Protein AF-A0AAE7C011-F1 (afdb_monomer_lite)
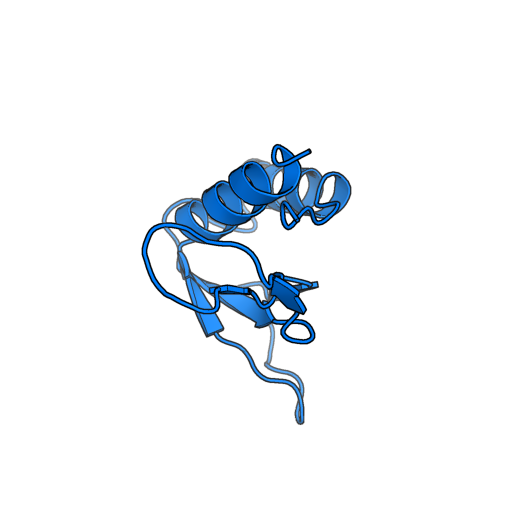
Foldseek 3Di:
DQQADACPPVLVVLVVCCVVVQDPQQDKWKFFWADWDWDPDDDPDDTDIDTQTDDIDGPPDDDDPPTDIDIDRSPRNSVVNVVRNPGD

Structure (mmCIF, N/CA/C/O backbone):
data_AF-A0AAE7C011-F1
#
_entry.id   AF-A0AAE7C011-F1
#
loop_
_atom_site.group_PDB
_atom_site.id
_atom_site.type_symbol
_atom_site.label_atom_id
_atom_site.label_alt_id
_atom_site.label_comp_id
_atom_site.label_asym_id
_atom_site.label_entity_id
_atom_site.label_seq_id
_atom_site.pdbx_PDB_ins_code
_atom_site.Cartn_x
_atom_site.Cartn_y
_atom_site.Cartn_z
_atom_site.occupancy
_atom_site.B_iso_or_equiv
_atom_site.auth_seq_id
_atom_site.auth_comp_id
_atom_site.auth_asym_id
_atom_site.auth_atom_id
_atom_site.pdbx_PDB_model_num
ATOM 1 N N . MET A 1 1 ? 8.069 4.718 -23.292 1.00 50.19 1 MET A N 1
ATOM 2 C CA . MET A 1 1 ? 7.492 3.561 -22.587 1.00 50.19 1 MET A CA 1
ATOM 3 C C . MET A 1 1 ? 6.815 4.102 -21.351 1.00 50.19 1 MET A C 1
ATOM 5 O O . MET A 1 1 ? 7.490 4.635 -20.481 1.00 50.19 1 MET A O 1
ATOM 9 N N . LYS A 1 2 ? 5.489 4.078 -21.343 1.00 53.88 2 LYS A N 1
ATOM 10 C CA . LYS A 1 2 ? 4.697 4.418 -20.171 1.00 53.88 2 LYS A CA 1
ATOM 11 C C . LYS A 1 2 ? 4.720 3.203 -19.239 1.00 53.88 2 LYS A C 1
ATOM 13 O O . LYS A 1 2 ? 4.535 2.083 -19.707 1.00 53.88 2 LYS A O 1
ATOM 18 N N . LEU A 1 3 ? 5.081 3.402 -17.974 1.00 59.25 3 LEU A N 1
ATOM 19 C CA . LEU A 1 3 ? 5.072 2.333 -16.975 1.00 59.25 3 LEU A CA 1
ATOM 20 C C . LEU A 1 3 ? 3.636 2.147 -16.504 1.00 59.25 3 LEU A C 1
ATOM 22 O O . LEU A 1 3 ? 3.119 2.997 -15.789 1.00 59.25 3 LEU A O 1
ATOM 26 N N . SER A 1 4 ? 3.024 1.053 -16.941 1.00 65.12 4 SER A N 1
ATOM 27 C CA . SER A 1 4 ? 1.749 0.563 -16.430 1.00 65.12 4 SER A CA 1
ATOM 28 C C . SER A 1 4 ? 2.001 -0.630 -15.518 1.00 65.12 4 SER A C 1
ATOM 30 O O . SER A 1 4 ? 2.883 -1.455 -15.799 1.00 65.12 4 SER A O 1
ATOM 32 N N . TYR A 1 5 ? 1.227 -0.730 -14.448 1.00 77.88 5 TYR A N 1
ATOM 33 C CA . TYR A 1 5 ? 1.103 -1.946 -13.657 1.00 77.88 5 TYR A CA 1
ATOM 34 C C . TYR A 1 5 ? -0.382 -2.165 -13.395 1.00 77.88 5 TYR A C 1
ATOM 36 O O . TYR A 1 5 ? -1.098 -1.203 -13.120 1.00 77.88 5 TYR A O 1
ATOM 44 N N . ASP A 1 6 ? -0.828 -3.408 -13.545 1.00 86.94 6 ASP A N 1
ATOM 45 C CA . ASP A 1 6 ? -2.219 -3.774 -13.319 1.00 86.94 6 ASP A CA 1
ATOM 46 C C . ASP A 1 6 ? -2.466 -3.841 -11.812 1.00 86.94 6 ASP A C 1
ATOM 48 O O . ASP A 1 6 ? -2.005 -4.756 -11.132 1.00 86.94 6 ASP A O 1
ATOM 52 N N . TYR A 1 7 ? -3.123 -2.806 -11.299 1.00 93.12 7 TYR A N 1
ATOM 53 C CA . TYR A 1 7 ? -3.474 -2.669 -9.892 1.00 93.12 7 TYR A CA 1
ATOM 54 C C . TYR A 1 7 ? -4.973 -2.860 -9.652 1.00 93.12 7 TYR A C 1
ATOM 56 O O . TYR A 1 7 ? -5.443 -2.518 -8.570 1.00 93.12 7 TYR A O 1
ATOM 64 N N . GLU A 1 8 ? -5.757 -3.335 -10.628 1.00 93.25 8 GLU A N 1
ATOM 65 C CA . GLU A 1 8 ? -7.220 -3.372 -10.492 1.00 93.25 8 GLU A CA 1
ATOM 66 C C . GLU A 1 8 ? -7.672 -4.140 -9.243 1.00 93.25 8 GLU A C 1
ATOM 68 O O . GLU A 1 8 ? -8.493 -3.630 -8.473 1.00 93.25 8 GLU A O 1
ATOM 73 N N . ASP A 1 9 ? -7.088 -5.316 -9.006 1.00 93.62 9 ASP A N 1
ATOM 74 C CA . ASP A 1 9 ? -7.407 -6.140 -7.841 1.00 93.62 9 ASP A CA 1
ATOM 75 C C . ASP A 1 9 ? -6.918 -5.499 -6.534 1.00 93.62 9 ASP A C 1
ATOM 77 O O . ASP A 1 9 ? -7.727 -5.303 -5.629 1.00 93.62 9 ASP A O 1
ATOM 81 N N . MET A 1 10 ? -5.658 -5.053 -6.458 1.00 95.50 10 MET A N 1
ATOM 82 C CA . MET A 1 10 ? -5.107 -4.424 -5.244 1.00 95.50 10 MET A CA 1
ATOM 83 C C . MET A 1 10 ? -5.810 -3.110 -4.869 1.00 95.50 10 MET A C 1
ATOM 85 O O . MET A 1 10 ? -5.993 -2.803 -3.694 1.00 95.50 10 MET A O 1
ATOM 89 N N . ILE A 1 11 ? -6.236 -2.314 -5.857 1.00 96.88 11 ILE A N 1
ATOM 90 C CA . ILE A 1 11 ? -7.036 -1.105 -5.616 1.00 96.88 11 ILE A CA 1
ATOM 91 C C . ILE A 1 11 ? -8.394 -1.480 -5.026 1.00 96.88 11 ILE A C 1
ATOM 93 O O . ILE A 1 11 ? -8.891 -0.773 -4.147 1.00 96.88 11 ILE A O 1
ATOM 97 N N . ARG A 1 12 ? -9.021 -2.546 -5.536 1.00 96.88 12 ARG A N 1
ATOM 98 C CA . ARG A 1 12 ? -10.312 -3.020 -5.031 1.00 96.88 12 ARG A CA 1
ATOM 99 C C . ARG A 1 12 ? -10.178 -3.542 -3.603 1.00 96.88 12 ARG A C 1
ATOM 101 O O . ARG A 1 12 ? -11.019 -3.194 -2.783 1.00 96.88 12 ARG A O 1
ATOM 108 N N . GLU A 1 13 ? -9.144 -4.327 -3.325 1.00 96.56 13 GLU A N 1
ATOM 109 C CA . GLU A 1 13 ? -8.849 -4.878 -1.998 1.00 96.56 13 GLU A CA 1
ATOM 110 C C . GLU A 1 13 ? -8.609 -3.761 -0.981 1.00 96.56 13 GLU A C 1
ATOM 112 O O . GLU A 1 13 ? -9.372 -3.647 -0.028 1.00 96.56 13 GLU A O 1
ATOM 117 N N . LEU A 1 14 ? -7.685 -2.833 -1.256 1.00 96.56 14 LEU A N 1
ATOM 118 C CA . LEU A 1 14 ? -7.390 -1.743 -0.323 1.00 96.56 14 LEU A CA 1
ATOM 119 C C . LEU A 1 14 ? -8.614 -0.854 -0.053 1.00 96.56 14 LEU A C 1
ATOM 121 O O . LEU A 1 14 ? -8.808 -0.380 1.063 1.00 96.56 14 LEU A O 1
ATOM 125 N N . LYS A 1 15 ? -9.464 -0.615 -1.061 1.00 97.50 15 LYS A N 1
ATOM 126 C CA . LYS A 1 15 ? -10.724 0.122 -0.864 1.00 97.50 15 LYS A CA 1
ATOM 127 C C . LYS A 1 15 ? -11.711 -0.647 0.011 1.00 97.50 15 LYS A C 1
ATOM 129 O O . LYS A 1 15 ? -12.344 -0.020 0.854 1.00 97.50 15 LYS A O 1
ATOM 134 N N . ALA A 1 16 ? -11.836 -1.959 -0.184 1.00 97.81 16 ALA A N 1
ATOM 135 C CA . ALA A 1 16 ? -12.688 -2.798 0.651 1.00 97.81 16 ALA A CA 1
ATOM 136 C C . ALA A 1 16 ? -12.196 -2.802 2.106 1.00 97.81 16 ALA A C 1
ATOM 138 O O . ALA A 1 16 ? -12.994 -2.559 3.004 1.00 97.81 16 ALA A O 1
ATOM 139 N N . ASP A 1 17 ? -10.889 -2.938 2.334 1.00 96.56 17 ASP A N 1
ATOM 140 C CA . ASP A 1 17 ? -10.295 -2.912 3.678 1.00 96.56 17 ASP A CA 1
ATOM 141 C C . ASP A 1 17 ? -10.562 -1.585 4.410 1.00 96.56 17 ASP A C 1
ATOM 143 O O . ASP A 1 17 ? -10.831 -1.569 5.614 1.00 96.56 17 ASP A O 1
ATOM 147 N N . ILE A 1 18 ? -10.537 -0.462 3.680 1.00 96.56 18 ILE A N 1
ATOM 148 C CA . ILE A 1 18 ? -10.897 0.858 4.218 1.00 96.56 18 ILE A CA 1
ATOM 149 C C . ILE A 1 18 ? -12.393 0.931 4.548 1.00 96.56 18 ILE A C 1
ATOM 151 O O . ILE A 1 18 ? -12.771 1.437 5.605 1.00 96.56 18 ILE A O 1
ATOM 155 N N . GLU A 1 19 ? -13.260 0.447 3.656 1.00 97.38 19 GLU A N 1
ATOM 156 C CA . GLU A 1 19 ? -14.713 0.449 3.871 1.00 97.38 19 GLU A CA 1
ATOM 157 C C . GLU A 1 19 ? -15.134 -0.452 5.042 1.00 97.38 19 GLU A C 1
ATOM 159 O O . GLU A 1 19 ? -16.055 -0.108 5.786 1.00 97.38 19 GLU A O 1
ATOM 164 N N . GLU A 1 20 ? -14.440 -1.573 5.239 1.00 96.44 20 GLU A N 1
ATOM 165 C CA . GLU A 1 20 ? -14.652 -2.506 6.348 1.00 96.44 20 GLU A CA 1
ATOM 166 C C . GLU A 1 20 ? -14.035 -2.017 7.672 1.00 96.44 20 GLU A C 1
ATOM 168 O O . GLU A 1 20 ? -14.332 -2.569 8.734 1.00 96.44 20 GLU A O 1
ATOM 173 N N . GLY A 1 21 ? -13.229 -0.949 7.636 1.00 94.81 21 GLY A N 1
ATOM 174 C CA . GLY A 1 21 ? -12.574 -0.368 8.808 1.00 94.81 21 GLY A CA 1
ATOM 175 C C . GLY A 1 21 ? -11.384 -1.180 9.321 1.00 94.81 21 GLY A C 1
ATOM 176 O O . GLY A 1 21 ? -11.001 -1.023 10.479 1.00 94.81 21 GLY A O 1
ATOM 177 N N . LEU A 1 22 ? -10.815 -2.046 8.476 1.00 94.38 22 LEU A N 1
ATOM 178 C CA . LEU A 1 22 ? -9.583 -2.789 8.760 1.00 94.38 22 LEU A CA 1
ATOM 179 C C . LEU A 1 22 ? -8.355 -1.874 8.669 1.00 94.38 22 LEU A C 1
ATOM 181 O O . LEU A 1 22 ? -7.374 -2.063 9.382 1.00 94.38 22 LEU A O 1
ATOM 185 N N . ILE A 1 23 ? -8.426 -0.861 7.804 1.00 94.56 23 ILE A N 1
ATOM 186 C CA . ILE A 1 23 ? -7.384 0.146 7.601 1.00 94.56 23 ILE A CA 1
ATOM 187 C C . ILE A 1 23 ? -8.032 1.536 7.616 1.00 94.56 23 ILE A C 1
ATOM 189 O O . ILE A 1 23 ? -9.001 1.772 6.898 1.00 94.56 23 ILE A O 1
ATOM 193 N N . ASP A 1 24 ? -7.487 2.491 8.376 1.00 95.12 24 ASP A N 1
ATOM 194 C CA . ASP A 1 24 ? -7.918 3.889 8.261 1.00 95.12 24 ASP A CA 1
ATOM 195 C C . ASP A 1 24 ? -7.263 4.553 7.038 1.00 95.12 24 ASP A C 1
ATOM 197 O O . ASP A 1 24 ? -6.071 4.400 6.770 1.00 95.12 24 ASP A O 1
ATOM 201 N N . TYR A 1 25 ? -8.026 5.340 6.283 1.00 95.06 25 TYR A N 1
ATOM 202 C CA . TYR A 1 25 ? -7.514 6.067 5.119 1.00 95.06 25 TYR A CA 1
ATOM 203 C C . TYR A 1 25 ? -6.397 7.073 5.456 1.00 95.06 25 TYR A C 1
ATOM 205 O O . TYR A 1 25 ? -5.559 7.389 4.601 1.00 95.06 25 TYR A O 1
ATOM 213 N N . GLU A 1 26 ? -6.379 7.580 6.689 1.00 95.12 26 GLU A N 1
ATOM 214 C CA . GLU A 1 26 ? -5.367 8.514 7.184 1.00 95.12 26 GLU A CA 1
ATOM 215 C C . GLU A 1 26 ? -4.160 7.807 7.832 1.00 95.12 26 GLU A C 1
ATOM 217 O O . GLU A 1 26 ? -3.175 8.468 8.178 1.00 95.12 26 GLU A O 1
ATOM 222 N N . ASP A 1 27 ? -4.185 6.474 7.952 1.00 94.12 27 ASP A N 1
ATOM 223 C CA . ASP A 1 27 ? -3.089 5.708 8.540 1.00 94.12 27 ASP A CA 1
ATOM 224 C C . ASP A 1 27 ? -1.864 5.602 7.622 1.00 94.12 27 ASP A C 1
ATOM 226 O O . ASP A 1 27 ? -1.858 5.917 6.426 1.00 94.12 27 ASP A O 1
ATOM 230 N N . THR A 1 28 ? -0.772 5.138 8.228 1.00 96.25 28 THR A N 1
ATOM 231 C CA . THR A 1 28 ? 0.441 4.715 7.527 1.00 96.25 28 THR A CA 1
ATOM 232 C C . THR A 1 28 ? 0.538 3.198 7.550 1.00 96.25 28 THR A C 1
ATOM 234 O O . THR A 1 28 ? 0.572 2.600 8.622 1.00 96.25 28 THR A O 1
ATOM 237 N N . ILE A 1 29 ? 0.664 2.597 6.370 1.00 96.69 29 ILE A N 1
ATOM 238 C CA . ILE A 1 29 ? 0.841 1.155 6.181 1.00 96.69 29 ILE A CA 1
ATOM 239 C C . ILE A 1 29 ? 2.248 0.841 5.678 1.00 96.69 29 ILE A C 1
ATOM 241 O O . ILE A 1 29 ? 2.997 1.720 5.236 1.00 96.69 29 ILE A O 1
ATOM 245 N N . ARG A 1 30 ? 2.624 -0.432 5.788 1.00 97.44 30 ARG A N 1
ATOM 246 C CA . ARG A 1 30 ? 3.863 -0.964 5.219 1.00 97.44 30 ARG A CA 1
ATOM 247 C C . ARG A 1 30 ? 3.536 -1.572 3.866 1.00 97.44 30 ARG A C 1
ATOM 249 O O . ARG A 1 30 ? 2.610 -2.365 3.772 1.00 97.44 30 ARG A O 1
ATOM 256 N N . ILE A 1 31 ? 4.298 -1.208 2.847 1.00 97.12 31 ILE A N 1
ATOM 257 C CA . ILE A 1 31 ? 4.151 -1.715 1.486 1.00 97.12 31 ILE A CA 1
ATOM 258 C C . ILE A 1 31 ? 5.400 -2.468 1.064 1.00 97.12 31 ILE A C 1
ATOM 260 O O . ILE A 1 31 ? 6.516 -2.081 1.410 1.00 97.12 31 ILE A O 1
ATOM 264 N N . GLU A 1 32 ? 5.217 -3.519 0.283 1.00 95.44 32 GLU A N 1
ATOM 265 C CA . GLU A 1 32 ? 6.307 -4.216 -0.378 1.00 95.44 32 GLU A CA 1
ATOM 266 C C . GLU A 1 32 ? 6.452 -3.722 -1.810 1.00 95.44 32 GLU A C 1
ATOM 268 O O . GLU A 1 32 ? 5.477 -3.554 -2.549 1.00 95.44 32 GLU A O 1
ATOM 273 N N . ARG A 1 33 ? 7.702 -3.503 -2.212 1.00 92.75 33 ARG A N 1
ATOM 274 C CA . ARG A 1 33 ? 8.053 -3.072 -3.560 1.00 92.75 33 ARG A CA 1
ATOM 275 C C . ARG A 1 33 ? 8.567 -4.261 -4.365 1.00 92.75 33 ARG A C 1
ATOM 277 O O . ARG A 1 33 ? 9.465 -4.976 -3.930 1.00 92.75 33 ARG A O 1
ATOM 284 N N . GLY A 1 34 ? 8.035 -4.428 -5.568 1.00 89.88 34 GLY A N 1
ATOM 285 C CA . GLY A 1 34 ? 8.556 -5.367 -6.549 1.00 89.88 34 GLY A CA 1
ATOM 286 C C . GLY A 1 34 ? 9.844 -4.874 -7.205 1.00 89.88 34 GLY A C 1
ATOM 287 O O . GLY A 1 34 ? 10.398 -3.818 -6.882 1.00 89.88 34 GLY A O 1
ATOM 288 N N . GLU A 1 35 ? 10.314 -5.642 -8.185 1.00 86.12 35 GLU A N 1
ATOM 289 C CA . GLU A 1 35 ? 11.526 -5.308 -8.926 1.00 86.12 35 GLU A CA 1
ATOM 290 C C . GLU A 1 35 ? 11.419 -3.955 -9.641 1.00 86.12 35 GLU A C 1
ATOM 292 O O . GLU A 1 35 ? 10.420 -3.638 -10.295 1.00 86.12 35 GLU A O 1
ATOM 297 N N . THR A 1 36 ? 12.495 -3.170 -9.554 1.00 82.69 36 THR A N 1
ATOM 298 C CA . THR A 1 36 ? 12.590 -1.879 -10.229 1.00 82.69 36 THR A CA 1
ATOM 299 C C . THR A 1 36 ? 12.553 -2.061 -11.740 1.00 82.69 36 THR A C 1
ATOM 301 O O . THR A 1 36 ? 13.485 -2.575 -12.361 1.00 82.69 36 THR A O 1
ATOM 304 N N . ARG A 1 37 ? 11.496 -1.549 -12.360 1.00 74.69 37 ARG A N 1
ATOM 305 C CA . ARG A 1 37 ? 11.384 -1.430 -13.807 1.00 74.69 37 ARG A CA 1
ATOM 306 C C . ARG A 1 37 ? 11.978 -0.096 -14.243 1.00 74.69 37 ARG A C 1
ATOM 308 O O . ARG A 1 37 ? 11.563 0.977 -13.806 1.00 74.69 37 ARG A O 1
ATOM 315 N N . ILE A 1 38 ? 12.957 -0.164 -15.136 1.00 68.88 38 ILE A N 1
ATOM 316 C CA . ILE A 1 38 ? 13.584 1.017 -15.728 1.00 68.88 38 ILE A CA 1
ATOM 317 C C . ILE A 1 38 ? 12.772 1.420 -16.961 1.00 68.88 38 ILE A C 1
ATOM 319 O O . ILE A 1 38 ? 12.760 0.699 -17.960 1.00 68.88 38 ILE A O 1
ATOM 323 N N . ALA A 1 39 ? 12.117 2.582 -16.928 1.00 58.78 39 ALA A N 1
ATOM 324 C CA . ALA A 1 39 ? 11.580 3.189 -18.140 1.00 58.78 39 ALA A CA 1
ATOM 325 C C . ALA A 1 39 ? 12.627 4.106 -18.764 1.00 58.78 39 ALA A C 1
ATOM 327 O O . ALA A 1 39 ? 12.973 5.169 -18.252 1.00 58.78 39 ALA A O 1
ATOM 328 N N . THR A 1 40 ? 13.097 3.721 -19.942 1.00 50.62 40 THR A N 1
ATOM 329 C CA . THR A 1 40 ? 14.122 4.444 -20.700 1.00 50.62 40 THR A CA 1
ATOM 330 C C . THR A 1 40 ? 13.604 5.688 -21.434 1.00 50.62 40 THR A C 1
ATOM 332 O O . THR A 1 40 ? 14.220 6.112 -22.403 1.00 50.62 40 THR A O 1
ATOM 335 N N . THR A 1 41 ? 12.486 6.308 -21.026 1.00 42.81 41 THR A N 1
ATOM 336 C CA . THR A 1 41 ? 11.970 7.514 -21.715 1.00 42.81 41 THR A CA 1
ATOM 337 C C . THR A 1 41 ? 11.262 8.523 -20.796 1.00 42.81 41 THR A C 1
ATOM 339 O O . THR A 1 41 ? 10.056 8.471 -20.597 1.00 42.81 41 THR A O 1
ATOM 342 N N . SER A 1 42 ? 12.070 9.468 -20.304 1.00 44.59 42 SER A N 1
ATOM 343 C CA . SER A 1 42 ? 11.870 10.930 -20.277 1.00 44.59 42 SER A CA 1
ATOM 344 C C . SER A 1 42 ? 10.592 11.543 -19.679 1.00 44.59 42 SER A C 1
ATOM 346 O O . SER A 1 42 ? 9.587 11.702 -20.362 1.00 44.59 42 SER A O 1
ATOM 348 N N . PHE A 1 43 ? 10.756 12.180 -18.517 1.00 42.78 43 PHE A N 1
ATOM 349 C CA . PHE A 1 43 ? 10.432 13.604 -18.377 1.00 42.78 43 PHE A CA 1
ATOM 350 C C . PHE A 1 43 ? 11.758 14.338 -18.151 1.00 42.78 43 PHE A C 1
ATOM 352 O O . PHE A 1 43 ? 12.430 14.090 -17.162 1.00 42.78 43 PHE A O 1
ATOM 359 N N . VAL A 1 44 ? 12.175 15.159 -19.121 1.00 47.41 44 VAL A N 1
ATOM 360 C CA . VAL A 1 44 ? 13.299 16.114 -19.018 1.00 47.41 44 VAL A CA 1
ATOM 361 C C . VAL A 1 44 ? 14.586 15.533 -18.383 1.00 47.41 44 VAL A C 1
ATOM 363 O O . VAL A 1 44 ? 14.894 15.774 -17.225 1.00 47.41 44 VAL A O 1
ATOM 366 N N . GLY A 1 45 ? 15.382 14.793 -19.165 1.00 40.97 45 GLY A N 1
ATOM 367 C CA . GLY A 1 45 ? 16.802 14.561 -18.844 1.00 40.97 45 GLY A CA 1
ATOM 368 C C . GLY A 1 45 ? 17.141 13.552 -17.736 1.00 40.97 45 GLY A C 1
ATOM 369 O O . GLY A 1 45 ? 18.177 13.712 -17.097 1.00 40.97 45 GLY A O 1
ATOM 370 N N . GLY A 1 46 ? 16.337 12.505 -17.518 1.00 48.69 46 GLY A N 1
ATOM 371 C CA . GLY A 1 46 ? 16.663 11.442 -16.555 1.00 48.69 46 GLY A CA 1
ATOM 372 C C . GLY A 1 46 ? 16.153 10.049 -16.942 1.00 48.69 46 GLY A C 1
ATOM 373 O O . GLY A 1 46 ? 15.217 9.915 -17.734 1.00 48.69 46 GLY A O 1
ATOM 374 N N . ILE A 1 47 ? 16.789 9.017 -16.373 1.00 53.84 47 ILE A N 1
ATOM 375 C CA . ILE A 1 47 ? 16.299 7.631 -16.349 1.00 53.84 47 ILE A CA 1
ATOM 376 C C . ILE A 1 47 ? 15.276 7.546 -15.212 1.00 53.84 47 ILE A C 1
ATOM 378 O O . ILE A 1 47 ? 15.638 7.727 -14.052 1.00 53.84 47 ILE A O 1
ATOM 382 N N . GLY A 1 48 ? 14.006 7.304 -15.541 1.00 63.72 48 GLY A N 1
ATOM 383 C CA . GLY A 1 48 ? 12.964 7.047 -14.548 1.00 63.72 48 GLY A CA 1
ATOM 384 C C . GLY A 1 48 ? 12.976 5.572 -14.163 1.00 63.72 48 GLY A C 1
ATOM 385 O O . GLY A 1 48 ? 12.803 4.706 -15.020 1.00 63.72 48 GLY A O 1
ATOM 386 N N . ALA A 1 49 ? 13.201 5.286 -12.887 1.00 72.06 49 ALA A N 1
ATOM 387 C CA . ALA A 1 49 ? 13.113 3.949 -12.325 1.00 72.06 49 ALA A CA 1
ATOM 388 C C . ALA A 1 49 ? 11.876 3.888 -11.422 1.00 72.06 49 ALA A C 1
ATOM 390 O O . ALA A 1 49 ? 11.670 4.789 -10.612 1.00 72.06 49 ALA A O 1
ATOM 391 N N . TYR A 1 50 ? 11.047 2.860 -11.588 1.00 82.88 50 TYR A N 1
ATOM 392 C CA . TYR A 1 50 ? 9.843 2.658 -10.786 1.00 82.88 50 TYR A CA 1
ATOM 393 C C . TYR A 1 50 ? 9.807 1.231 -10.253 1.00 82.88 50 TYR A C 1
ATOM 395 O O . TYR A 1 50 ? 9.916 0.284 -11.031 1.00 82.88 50 TYR A O 1
ATOM 403 N N . SER A 1 51 ? 9.627 1.081 -8.945 1.00 89.19 51 SER A N 1
ATOM 404 C CA . SER A 1 51 ? 9.348 -0.209 -8.316 1.00 89.19 51 SER A CA 1
ATOM 405 C C . SER A 1 51 ? 7.865 -0.261 -7.949 1.00 89.19 51 SER A C 1
ATOM 407 O O . SER A 1 51 ? 7.440 0.536 -7.107 1.00 89.19 51 SER A O 1
ATOM 409 N N . PRO A 1 52 ? 7.071 -1.152 -8.569 1.00 91.06 52 PRO A N 1
ATOM 410 C CA . PRO A 1 52 ? 5.647 -1.240 -8.281 1.00 91.06 52 PRO A CA 1
ATOM 411 C C . PRO A 1 52 ? 5.409 -1.690 -6.843 1.00 91.06 52 PRO A C 1
ATOM 413 O O . PRO A 1 52 ? 6.233 -2.399 -6.266 1.00 91.06 52 PRO A O 1
ATOM 416 N N . ILE A 1 53 ? 4.282 -1.281 -6.280 1.00 94.31 53 ILE A N 1
ATOM 417 C CA . ILE A 1 53 ? 3.744 -1.881 -5.062 1.00 94.31 53 ILE A CA 1
ATOM 418 C C . ILE A 1 53 ? 3.293 -3.295 -5.441 1.00 94.31 53 ILE A C 1
ATOM 420 O O . ILE A 1 53 ? 2.696 -3.483 -6.493 1.00 94.31 53 ILE A O 1
ATOM 424 N N . ILE A 1 54 ? 3.648 -4.303 -4.656 1.00 94.44 54 ILE A N 1
ATOM 425 C CA . ILE A 1 54 ? 3.221 -5.689 -4.924 1.00 94.44 54 ILE A CA 1
ATOM 426 C C . ILE A 1 54 ? 2.437 -6.296 -3.770 1.00 94.44 54 ILE A C 1
ATOM 428 O O . ILE A 1 54 ? 1.787 -7.315 -3.967 1.00 94.44 54 ILE A O 1
ATOM 432 N N . ASP A 1 55 ? 2.516 -5.685 -2.590 1.00 95.12 55 ASP A N 1
ATOM 433 C CA . ASP A 1 55 ? 1.810 -6.128 -1.395 1.00 95.12 55 ASP A CA 1
ATOM 434 C C . ASP A 1 55 ? 1.729 -4.982 -0.376 1.00 95.12 55 ASP A C 1
ATOM 436 O O . ASP A 1 55 ? 2.490 -4.005 -0.459 1.00 95.12 55 ASP A O 1
ATOM 440 N N . TYR A 1 56 ? 0.843 -5.115 0.604 1.00 95.69 56 TYR A N 1
ATOM 441 C CA . TYR A 1 56 ? 0.796 -4.266 1.787 1.00 95.69 56 TYR A CA 1
ATOM 442 C C . TYR A 1 56 ? 0.439 -5.081 3.029 1.00 95.69 56 TYR A C 1
ATOM 444 O O . TYR A 1 56 ? -0.246 -6.090 2.959 1.00 95.69 56 TYR A O 1
ATOM 452 N N . LEU A 1 57 ? 0.929 -4.631 4.180 1.00 95.44 57 LEU A N 1
ATOM 453 C CA . LEU A 1 57 ? 0.667 -5.263 5.467 1.00 95.44 57 LEU A CA 1
ATOM 454 C C . LEU A 1 57 ? -0.361 -4.462 6.254 1.00 95.44 57 LEU A C 1
ATOM 45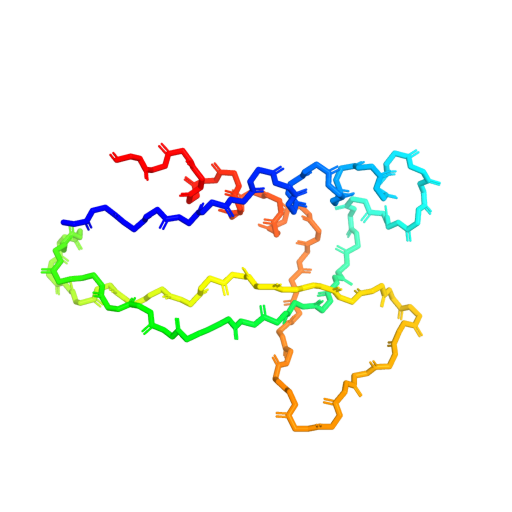6 O O . LEU A 1 57 ? -0.259 -3.226 6.323 1.00 95.44 57 LEU A O 1
ATOM 460 N N . PHE A 1 58 ? -1.262 -5.167 6.938 1.00 91.38 58 PHE A N 1
ATOM 461 C CA . PHE A 1 58 ? -2.106 -4.549 7.949 1.00 91.38 58 PHE A CA 1
ATOM 462 C C . PHE A 1 58 ? -1.245 -4.002 9.104 1.00 91.38 58 PHE A C 1
ATOM 464 O O . PHE A 1 58 ? -0.093 -4.421 9.300 1.00 91.38 58 PHE A O 1
ATOM 471 N N . PRO A 1 59 ? -1.742 -3.023 9.879 1.00 86.69 59 PRO A N 1
ATOM 472 C CA . PRO A 1 59 ? -1.013 -2.480 11.025 1.00 86.69 59 PRO A CA 1
ATOM 473 C C . PRO A 1 59 ? -0.565 -3.543 12.044 1.00 86.69 59 PRO A C 1
ATOM 475 O O . PRO A 1 59 ? 0.517 -3.421 12.620 1.00 86.69 59 PRO A O 1
ATOM 478 N N . GLU A 1 60 ? -1.367 -4.586 12.241 1.00 88.25 60 GLU A N 1
ATOM 479 C CA . GLU A 1 60 ? -1.119 -5.702 13.158 1.00 88.25 60 GLU A CA 1
ATOM 480 C C . GLU A 1 60 ? -0.174 -6.778 12.615 1.00 88.25 60 GLU A C 1
ATOM 482 O O . GLU A 1 60 ? 0.361 -7.561 13.402 1.00 88.25 60 GLU A O 1
ATOM 487 N N . ASP A 1 61 ? 0.061 -6.813 11.304 1.00 93.06 61 ASP A N 1
ATOM 488 C CA . ASP A 1 61 ? 0.877 -7.856 10.693 1.00 93.06 61 ASP A CA 1
ATOM 489 C C . ASP A 1 61 ? 2.364 -7.683 11.027 1.00 93.06 61 ASP A C 1
ATOM 491 O O . ASP A 1 61 ? 2.901 -6.571 11.150 1.00 93.06 61 ASP A O 1
ATOM 495 N N . GLU A 1 62 ? 3.064 -8.808 11.138 1.00 93.00 62 GLU A N 1
ATOM 496 C CA . GLU A 1 62 ? 4.516 -8.829 11.281 1.00 93.00 62 GLU A CA 1
ATOM 497 C C . GLU A 1 62 ? 5.203 -8.760 9.911 1.00 93.00 62 GLU A C 1
ATOM 499 O O . GLU A 1 62 ? 4.722 -9.294 8.912 1.00 93.00 62 GLU A O 1
ATOM 504 N N . GLU A 1 63 ? 6.359 -8.095 9.861 1.00 92.81 63 GLU A N 1
ATOM 505 C CA . GLU A 1 63 ? 7.186 -8.091 8.654 1.00 92.81 63 GLU A CA 1
ATOM 506 C C . GLU A 1 63 ? 7.794 -9.479 8.428 1.00 92.81 63 GLU A C 1
ATOM 508 O O . GLU A 1 63 ? 8.315 -10.109 9.350 1.00 92.81 63 GLU A O 1
ATOM 513 N N . ILE A 1 64 ? 7.764 -9.946 7.181 1.00 91.69 64 ILE A N 1
ATOM 514 C CA . ILE A 1 64 ? 8.338 -11.239 6.814 1.00 91.69 64 ILE A CA 1
ATOM 515 C C . ILE A 1 64 ? 9.853 -11.090 6.639 1.00 91.69 64 ILE A C 1
ATOM 517 O O . ILE A 1 64 ? 10.323 -10.271 5.843 1.00 91.69 64 ILE A O 1
ATOM 521 N N . GLU A 1 65 ? 10.626 -11.915 7.350 1.00 91.81 65 GLU A N 1
ATOM 522 C CA . GLU A 1 65 ? 12.088 -11.926 7.251 1.00 91.81 65 GLU A CA 1
ATOM 523 C C . GLU A 1 65 ? 12.546 -12.136 5.796 1.00 91.81 65 GLU A C 1
ATOM 525 O O . GLU A 1 65 ? 12.089 -13.039 5.094 1.00 91.81 65 GLU A O 1
ATOM 530 N N . GLY A 1 66 ? 13.465 -11.285 5.334 1.00 88.94 66 GLY A N 1
ATOM 531 C CA . GLY A 1 66 ? 13.995 -11.324 3.969 1.00 88.94 66 GLY A CA 1
ATOM 532 C C . GLY A 1 66 ? 13.196 -10.520 2.938 1.00 88.94 66 GLY A C 1
ATOM 533 O O . GLY A 1 66 ? 13.672 -10.373 1.812 1.00 88.94 66 GLY A O 1
ATOM 534 N N . ARG A 1 67 ? 12.040 -9.950 3.303 1.00 90.19 67 ARG A N 1
ATOM 535 C CA . ARG A 1 67 ? 11.309 -8.971 2.480 1.00 90.19 67 ARG A CA 1
ATOM 536 C C . ARG A 1 67 ? 11.657 -7.547 2.925 1.00 90.19 67 ARG A C 1
ATOM 538 O O . ARG A 1 67 ? 12.130 -7.327 4.037 1.00 90.19 67 ARG A O 1
ATOM 545 N N . THR A 1 68 ? 11.497 -6.577 2.025 1.00 89.81 68 T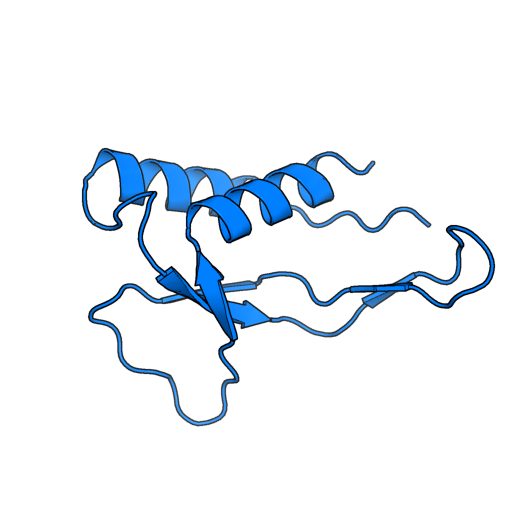HR A N 1
ATOM 546 C CA . THR A 1 68 ? 11.756 -5.157 2.319 1.00 89.81 68 THR A CA 1
ATOM 547 C C . THR A 1 68 ? 10.458 -4.381 2.241 1.00 89.81 68 THR A C 1
ATOM 549 O O . THR A 1 68 ? 9.791 -4.401 1.206 1.00 89.81 68 THR A O 1
ATOM 552 N N . TYR A 1 69 ? 10.151 -3.663 3.318 1.00 94.56 69 TYR A N 1
ATOM 553 C CA . TYR A 1 69 ? 8.947 -2.859 3.429 1.00 94.56 69 TYR A CA 1
ATOM 554 C C . TYR A 1 69 ? 9.274 -1.368 3.508 1.00 94.56 69 TYR A C 1
ATOM 556 O O . TYR A 1 69 ? 10.243 -0.946 4.142 1.00 94.56 69 TYR A O 1
ATOM 564 N N . GLU A 1 70 ? 8.438 -0.560 2.871 1.00 95.25 70 GLU A N 1
ATOM 565 C CA . GLU A 1 70 ? 8.456 0.897 2.937 1.00 95.25 70 GLU A CA 1
ATOM 566 C C . GLU A 1 70 ? 7.202 1.378 3.672 1.00 95.25 70 GLU A C 1
ATOM 568 O O . GLU A 1 70 ? 6.132 0.798 3.524 1.00 95.25 70 GLU A O 1
ATOM 573 N N . LYS A 1 71 ? 7.309 2.442 4.473 1.00 96.38 71 LYS A N 1
ATOM 574 C CA . LYS A 1 71 ? 6.138 3.054 5.113 1.00 96.38 71 LYS A CA 1
ATOM 575 C C . LYS A 1 71 ? 5.559 4.144 4.226 1.00 96.38 71 LYS A C 1
ATOM 577 O O . LYS A 1 71 ? 6.271 5.078 3.862 1.00 96.38 71 LYS A O 1
ATOM 582 N N . MET A 1 72 ? 4.264 4.064 3.949 1.00 96.75 72 MET A N 1
ATOM 583 C CA . MET A 1 72 ? 3.544 5.038 3.133 1.00 96.75 72 MET A CA 1
ATOM 584 C C . MET A 1 72 ? 2.134 5.256 3.690 1.00 96.75 72 MET A C 1
ATOM 586 O O . MET A 1 72 ? 1.542 4.345 4.266 1.00 96.75 72 MET A O 1
ATOM 590 N N . SER A 1 73 ? 1.587 6.465 3.546 1.00 97.00 73 SER A N 1
ATOM 591 C CA . SER A 1 73 ? 0.191 6.705 3.922 1.00 97.00 73 SER A CA 1
A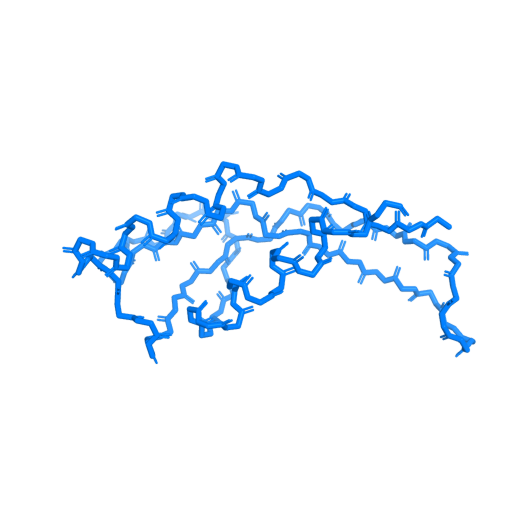TOM 592 C C . SER A 1 73 ? -0.751 5.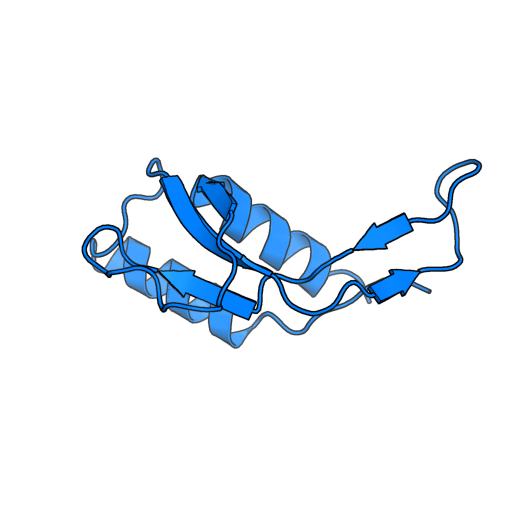919 3.016 1.00 97.00 73 SER A C 1
ATOM 594 O O . SER A 1 73 ? -0.497 5.810 1.816 1.00 97.00 73 SER A O 1
ATOM 596 N N . VAL A 1 74 ? -1.863 5.428 3.561 1.00 97.12 74 VAL A N 1
ATOM 597 C CA . VAL A 1 74 ? -2.873 4.655 2.816 1.00 97.12 74 VAL A CA 1
ATOM 598 C C . VAL A 1 74 ? -3.384 5.447 1.614 1.00 97.12 74 VAL A C 1
ATOM 600 O O . VAL A 1 74 ? -3.385 4.965 0.480 1.00 97.12 74 VAL A O 1
ATOM 603 N N . LYS A 1 75 ? -3.687 6.730 1.824 1.00 97.12 75 LYS A N 1
ATOM 604 C CA . LYS A 1 75 ? -3.974 7.688 0.751 1.00 97.12 75 LYS A CA 1
ATOM 605 C C . LYS A 1 75 ? -2.886 7.760 -0.326 1.00 97.12 75 LYS A C 1
ATOM 607 O O . LYS A 1 75 ? -3.200 7.872 -1.510 1.00 97.12 75 LYS A O 1
ATOM 612 N N . GLY A 1 76 ? -1.615 7.750 0.074 1.00 96.69 76 GLY A N 1
ATOM 613 C CA . GLY A 1 76 ? -0.476 7.783 -0.840 1.00 96.69 76 GLY A CA 1
ATOM 614 C C . GLY A 1 76 ? -0.381 6.515 -1.683 1.00 96.69 76 GLY A C 1
ATOM 615 O O . GLY A 1 76 ? -0.221 6.611 -2.898 1.00 96.69 76 GLY A O 1
ATOM 616 N N . VAL A 1 77 ? -0.551 5.354 -1.049 1.00 96.56 77 VAL A N 1
ATOM 617 C CA . VAL A 1 77 ? -0.570 4.039 -1.704 1.00 96.56 77 VAL A CA 1
ATOM 618 C C . VAL A 1 77 ? -1.681 3.984 -2.745 1.00 96.56 77 VAL A C 1
ATOM 620 O O . VAL A 1 77 ? -1.423 3.694 -3.913 1.00 96.56 77 VAL A O 1
ATOM 623 N N . LEU A 1 78 ? -2.903 4.360 -2.360 1.00 96.44 78 LEU A N 1
ATOM 624 C CA . LEU A 1 78 ? -4.041 4.345 -3.272 1.00 96.44 78 LEU A CA 1
ATOM 625 C C . LEU A 1 78 ? -3.846 5.301 -4.457 1.00 96.44 78 LEU A C 1
ATOM 627 O O . LEU A 1 78 ? -4.096 4.925 -5.602 1.00 96.44 78 LEU A O 1
ATOM 631 N N . PHE A 1 79 ? -3.365 6.520 -4.200 1.00 94.94 79 PHE A N 1
ATOM 632 C CA . PHE A 1 79 ? -3.072 7.488 -5.256 1.00 94.94 79 PHE A CA 1
ATOM 633 C C . PHE A 1 79 ? -2.020 6.963 -6.241 1.00 94.94 79 PHE A C 1
ATOM 635 O O . PHE A 1 79 ? -2.180 7.117 -7.454 1.00 94.94 79 PHE A O 1
ATOM 642 N N . GLU A 1 80 ? -0.951 6.348 -5.733 1.00 93.50 80 GLU A N 1
ATOM 643 C CA . GLU A 1 80 ? 0.113 5.789 -6.560 1.00 93.50 80 GLU A CA 1
ATOM 644 C C . GLU A 1 80 ? -0.414 4.660 -7.455 1.00 93.50 80 GLU A C 1
ATOM 646 O O . GLU A 1 80 ? -0.223 4.708 -8.675 1.00 93.50 80 GLU A O 1
ATOM 651 N N . MET A 1 81 ? -1.133 3.693 -6.874 1.00 93.69 81 MET A N 1
ATOM 652 C CA . MET A 1 81 ? -1.732 2.588 -7.625 1.00 93.69 81 MET A CA 1
ATOM 653 C C . MET A 1 81 ? -2.692 3.110 -8.699 1.00 93.69 81 MET A C 1
ATOM 655 O O . MET A 1 81 ? -2.568 2.745 -9.866 1.00 93.69 81 MET A O 1
ATOM 659 N N . GLU A 1 82 ? -3.595 4.039 -8.367 1.00 92.62 82 GLU A N 1
ATOM 660 C CA . 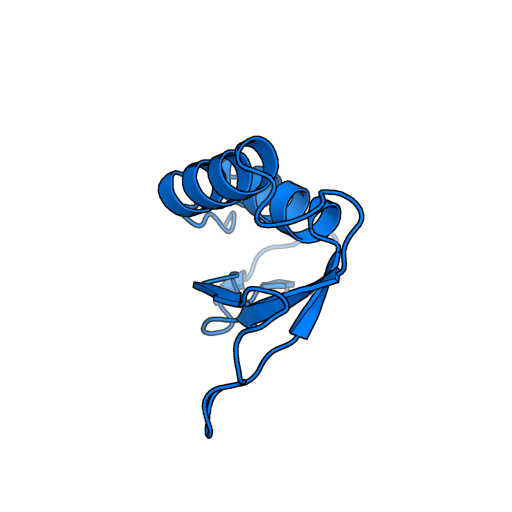GLU A 1 82 ? -4.522 4.619 -9.347 1.00 92.62 82 GLU A CA 1
ATOM 661 C C . GLU A 1 82 ? -3.813 5.395 -10.470 1.00 92.62 82 GLU A C 1
ATOM 663 O O . GLU A 1 82 ? -4.292 5.403 -11.610 1.00 92.62 82 GLU A O 1
ATOM 668 N N . HIS A 1 83 ? -2.693 6.061 -10.171 1.00 88.75 83 HIS A N 1
ATOM 669 C CA . HIS A 1 83 ? -1.903 6.789 -11.161 1.00 88.75 83 HIS A CA 1
ATOM 670 C C . HIS A 1 83 ? -1.265 5.834 -12.170 1.00 88.75 83 HIS A C 1
ATOM 672 O O . HIS A 1 83 ? -1.471 5.990 -13.375 1.00 88.75 83 HIS A O 1
ATOM 678 N N . TYR A 1 84 ? -0.531 4.829 -11.689 1.00 87.19 84 TYR A N 1
ATOM 679 C CA . TYR A 1 84 ? 0.184 3.885 -12.549 1.00 87.19 84 TYR A CA 1
ATOM 680 C C . TYR A 1 84 ? -0.732 2.846 -13.210 1.00 87.19 84 TYR A C 1
ATOM 682 O O . TYR A 1 84 ? -0.381 2.349 -14.278 1.00 87.19 84 TYR A O 1
ATOM 690 N N . ASN A 1 85 ? -1.933 2.603 -12.673 1.00 85.88 85 ASN A N 1
ATOM 691 C CA . ASN A 1 85 ? -2.956 1.785 -13.335 1.00 85.88 85 ASN A CA 1
ATOM 692 C C . ASN A 1 85 ? -3.538 2.475 -14.583 1.00 85.88 85 ASN A C 1
ATOM 694 O O . ASN A 1 85 ? -3.827 1.841 -15.592 1.00 85.88 85 ASN A O 1
ATOM 698 N N . LYS A 1 86 ? -3.697 3.807 -14.547 1.00 78.06 86 LYS A N 1
ATOM 699 C CA . LYS A 1 86 ? -4.262 4.594 -15.665 1.00 78.06 86 LYS A CA 1
ATOM 700 C C . LYS A 1 86 ? -3.258 4.888 -16.779 1.00 78.06 86 LYS A C 1
ATOM 702 O O . LYS A 1 86 ? -3.644 5.357 -17.854 1.00 78.06 86 LYS A O 1
ATOM 707 N N . ILE A 1 87 ? -1.968 4.684 -16.527 1.00 61.22 87 ILE A N 1
ATOM 708 C CA . ILE A 1 87 ? -0.911 4.937 -17.501 1.00 61.22 87 ILE A CA 1
ATOM 709 C C . ILE A 1 87 ? -0.902 3.779 -18.511 1.00 61.22 87 ILE A C 1
ATOM 711 O O . ILE A 1 87 ? -0.253 2.768 -18.294 1.00 61.22 87 ILE A O 1
ATOM 715 N N . LEU A 1 88 ? -1.653 3.948 -19.607 1.00 48.94 88 LEU A N 1
ATOM 716 C CA . LEU A 1 88 ? -1.593 3.154 -20.848 1.00 48.94 88 LEU A CA 1
ATOM 717 C C . LEU A 1 88 ? -0.525 3.710 -21.795 1.00 48.94 88 LEU A C 1
ATOM 719 O O . LEU A 1 88 ? -0.651 4.908 -22.177 1.00 48.94 88 LEU A O 1
#

Organism: NCBI:txid1855823

Radius of gyration: 14.03 Å; chains: 1; bounding box: 32×28×36 Å

Secondary structure (DSSP, 8-state):
-------HHHHHHHHHHHHTTSS-TTSEEEEEE---EEE---SSS--EEE--EEEEE-TTPPPPTT--EEEEEHHHHHHHHHHHHH--

Sequence (88 aa):
MKLSYDYEDMIRELKADIEEGLIDYEDTIRIERGETRIATTSFVGGIGAYSPIIDYLFPEDEEIEGRTYEKMSVKGVLFEMEHYNKIL

pLDDT: mean 84.88, std 16.74, range [40.97, 97.81]